Protein AF-A0A2T3LC45-F1 (afdb_monomer_lite)

Radius of gyration: 17.78 Å; chains: 1; bounding box: 38×43×51 Å

pLDDT: mean 77.45, std 18.98, range [33.56, 96.81]

Sequence (181 aa):
MEISRNQLKQTLDVLSQGYVCLDENLRQGVLVYIESQLIEQTVERDQYLSLECFHCDYPYARMGSATDIDFFNGQEMPKEDKPFIGDRFNTIDIRICSVVGTHLSKPVYRWKTIGRFQEHEILEAINALIVSLGSDEYFSYCASCHEVKPTGYLNNNACDCGSETMQDIAGFKDNNLSVAY

Organism: NCBI:txid81447

Structure (mmCIF, N/CA/C/O backbone):
data_AF-A0A2T3LC45-F1
#
_entry.id   AF-A0A2T3LC45-F1
#
loop_
_atom_site.group_PDB
_atom_site.id
_atom_site.type_symbol
_atom_site.label_atom_id
_atom_site.label_alt_id
_atom_site.label_comp_id
_atom_site.label_asym_id
_atom_site.label_entity_id
_atom_site.label_seq_id
_atom_site.pdbx_PDB_ins_code
_atom_site.Cartn_x
_atom_site.Cartn_y
_atom_site.Cartn_z
_atom_site.occupancy
_atom_site.B_iso_or_equiv
_atom_site.auth_seq_id
_atom_site.auth_comp_id
_atom_site.auth_asym_id
_atom_site.auth_atom_id
_atom_site.pdbx_PDB_model_num
ATOM 1 N N . MET A 1 1 ? 6.063 3.643 15.900 1.00 59.06 1 MET A N 1
ATOM 2 C CA . MET A 1 1 ? 7.052 4.061 14.883 1.00 59.06 1 MET A CA 1
ATOM 3 C C . MET A 1 1 ? 6.537 5.353 14.282 1.00 59.06 1 MET A C 1
ATOM 5 O O . MET A 1 1 ? 5.359 5.391 13.963 1.00 59.06 1 MET A O 1
ATOM 9 N N . GLU A 1 2 ? 7.346 6.407 14.214 1.00 80.12 2 GLU A N 1
ATOM 10 C CA . GLU A 1 2 ? 6.898 7.700 13.680 1.00 80.12 2 GLU A CA 1
ATOM 11 C C . GLU A 1 2 ? 7.074 7.703 12.156 1.00 80.12 2 GLU A C 1
ATOM 13 O O . GLU A 1 2 ? 8.183 7.494 11.662 1.00 80.12 2 GLU A O 1
ATOM 18 N N . ILE A 1 3 ? 5.977 7.866 11.413 1.00 89.44 3 ILE A N 1
ATOM 19 C CA . ILE A 1 3 ? 6.010 7.938 9.950 1.00 89.44 3 ILE A CA 1
ATOM 20 C C . ILE A 1 3 ? 6.348 9.370 9.557 1.00 89.44 3 ILE A C 1
ATOM 22 O O . ILE A 1 3 ? 5.665 10.305 9.967 1.00 89.44 3 ILE A O 1
ATOM 26 N N . SER A 1 4 ? 7.374 9.548 8.729 1.00 91.62 4 SER A N 1
ATOM 27 C CA . SER A 1 4 ? 7.735 10.875 8.231 1.00 91.62 4 SER A CA 1
ATOM 28 C C . SER A 1 4 ? 6.827 11.344 7.088 1.00 91.62 4 SER A C 1
ATOM 30 O O . SER A 1 4 ? 6.353 10.554 6.268 1.00 91.62 4 SER A O 1
ATOM 32 N N . ARG A 1 5 ? 6.692 12.667 6.949 1.00 92.06 5 ARG A N 1
ATOM 33 C CA . ARG A 1 5 ? 5.948 13.312 5.853 1.00 92.06 5 ARG A CA 1
ATOM 34 C C . ARG A 1 5 ? 6.409 12.856 4.462 1.00 92.06 5 ARG A C 1
ATOM 36 O O . ARG A 1 5 ? 5.589 12.687 3.564 1.00 92.06 5 ARG A O 1
ATOM 43 N N . ASN A 1 6 ? 7.714 12.636 4.283 1.00 90.69 6 ASN A N 1
ATOM 44 C CA . ASN A 1 6 ? 8.278 12.170 3.013 1.00 90.69 6 ASN A CA 1
ATOM 45 C C . ASN A 1 6 ? 7.846 10.732 2.698 1.00 90.69 6 ASN A C 1
ATOM 47 O O . ASN A 1 6 ? 7.454 10.457 1.568 1.00 90.69 6 ASN A O 1
ATOM 51 N N . GLN A 1 7 ? 7.843 9.845 3.700 1.00 91.88 7 GLN A N 1
ATOM 52 C CA . GLN A 1 7 ? 7.355 8.472 3.535 1.00 91.88 7 GLN A CA 1
ATOM 53 C C . GLN A 1 7 ? 5.866 8.443 3.186 1.00 91.88 7 GLN A C 1
ATOM 55 O O . GLN A 1 7 ? 5.466 7.672 2.316 1.00 91.88 7 GLN A O 1
ATOM 60 N N . LEU A 1 8 ? 5.048 9.302 3.806 1.00 93.81 8 LEU A N 1
ATOM 61 C CA . LEU A 1 8 ? 3.630 9.428 3.451 1.00 93.81 8 LEU A CA 1
ATOM 62 C C . LEU A 1 8 ? 3.430 9.931 2.022 1.00 93.81 8 LEU A C 1
ATOM 64 O O . LEU A 1 8 ? 2.575 9.404 1.316 1.00 93.81 8 LEU A O 1
ATOM 68 N N . LYS A 1 9 ? 4.220 10.915 1.581 1.00 92.56 9 LYS A N 1
ATOM 69 C CA . LYS A 1 9 ? 4.135 11.433 0.210 1.00 92.56 9 LYS A CA 1
ATOM 70 C C . LYS A 1 9 ? 4.470 10.351 -0.820 1.00 92.56 9 LYS A C 1
ATOM 72 O O . LYS A 1 9 ? 3.692 10.122 -1.735 1.00 92.56 9 LYS A O 1
ATOM 77 N N . GLN A 1 10 ? 5.566 9.627 -0.619 1.00 92.31 10 GLN A N 1
ATOM 78 C CA . GLN A 1 10 ? 5.942 8.519 -1.498 1.00 92.31 10 GLN A CA 1
ATOM 79 C C . GLN A 1 10 ? 4.919 7.376 -1.454 1.00 92.31 10 GLN A C 1
ATOM 81 O O . GLN A 1 10 ? 4.584 6.805 -2.486 1.00 92.31 10 GLN A O 1
ATOM 86 N N . THR A 1 11 ? 4.357 7.085 -0.278 1.00 94.62 11 THR A N 1
ATOM 87 C CA . THR A 1 11 ? 3.259 6.116 -0.135 1.00 94.62 11 THR A CA 1
ATOM 88 C C . THR A 1 11 ? 2.034 6.531 -0.948 1.00 94.62 11 THR A C 1
ATOM 90 O O . THR A 1 11 ? 1.460 5.700 -1.648 1.00 94.62 11 THR A O 1
ATOM 93 N N . LEU A 1 12 ? 1.651 7.810 -0.897 1.00 93.81 12 LEU A N 1
ATOM 94 C CA . LEU A 1 12 ? 0.557 8.361 -1.696 1.00 93.81 12 LEU A CA 1
ATOM 95 C C . LEU A 1 12 ? 0.828 8.205 -3.199 1.00 93.81 12 LEU A C 1
ATOM 97 O O . LEU A 1 12 ? -0.066 7.771 -3.926 1.00 93.81 12 LEU A O 1
ATOM 101 N N . ASP A 1 13 ? 2.050 8.491 -3.651 1.00 91.38 13 ASP A N 1
ATOM 102 C CA . ASP A 1 13 ? 2.437 8.332 -5.057 1.00 91.38 13 ASP A CA 1
ATOM 103 C C . ASP A 1 13 ? 2.322 6.864 -5.507 1.00 91.38 13 ASP A C 1
ATOM 105 O O . ASP A 1 13 ? 1.771 6.585 -6.573 1.00 91.38 13 ASP A O 1
ATOM 109 N N . VAL A 1 14 ? 2.787 5.917 -4.683 1.00 92.50 14 VAL A N 1
ATOM 110 C CA . VAL A 1 14 ? 2.710 4.468 -4.956 1.00 92.50 14 VAL A CA 1
ATOM 111 C C . VAL A 1 14 ? 1.262 3.971 -5.006 1.00 92.50 14 VAL A C 1
ATOM 113 O O . VAL A 1 14 ? 0.906 3.199 -5.899 1.00 92.50 14 VAL A O 1
ATOM 116 N N . LEU A 1 15 ? 0.421 4.413 -4.068 1.00 93.19 15 LEU A N 1
ATOM 117 C CA . LEU A 1 15 ? -0.998 4.047 -4.015 1.00 93.19 15 LEU A CA 1
ATOM 118 C C . LEU A 1 15 ? -1.775 4.604 -5.209 1.00 93.19 15 LEU A C 1
ATOM 120 O O . LEU A 1 15 ? -2.562 3.889 -5.824 1.00 93.19 15 LEU A O 1
ATOM 124 N N . SER A 1 16 ? -1.517 5.858 -5.576 1.00 90.25 16 SER A N 1
ATOM 125 C CA . SER A 1 16 ? -2.199 6.524 -6.694 1.00 90.25 16 SER A CA 1
ATOM 126 C C . SER A 1 16 ? -1.870 5.888 -8.048 1.00 90.25 16 SER A C 1
ATOM 128 O O . SER A 1 16 ? -2.664 5.978 -8.979 1.00 90.25 16 SER A O 1
ATOM 130 N N . GLN A 1 17 ? -0.725 5.208 -8.152 1.00 87.75 17 GLN A N 1
ATOM 131 C CA . GLN A 1 17 ? -0.307 4.468 -9.348 1.00 87.75 17 GLN A CA 1
ATOM 132 C C . GLN A 1 17 ? -0.866 3.036 -9.413 1.00 87.75 17 GLN A C 1
ATOM 134 O O . GLN A 1 17 ? -0.603 2.322 -10.377 1.00 87.75 17 GLN A O 1
ATOM 139 N N . GLY A 1 18 ? -1.635 2.598 -8.409 1.00 87.19 18 GLY A N 1
ATOM 140 C CA . GLY A 1 18 ? -2.323 1.306 -8.439 1.00 87.19 18 GLY A CA 1
ATOM 141 C C . GLY A 1 18 ? -1.404 0.094 -8.270 1.00 87.19 18 GLY A C 1
ATOM 142 O O . GLY A 1 18 ? -1.729 -0.994 -8.733 1.00 87.19 18 GLY A O 1
ATOM 143 N N . TYR A 1 19 ? -0.251 0.229 -7.608 1.00 90.12 19 TYR A N 1
ATOM 144 C CA . TYR A 1 19 ? 0.647 -0.915 -7.370 1.00 90.12 19 TYR A CA 1
ATOM 145 C C . TYR A 1 19 ? 0.251 -1.791 -6.179 1.00 90.12 19 TYR A C 1
ATOM 147 O O . TYR A 1 19 ? 0.907 -2.804 -5.913 1.00 90.12 19 TYR A O 1
ATOM 155 N N . VAL A 1 20 ? -0.778 -1.410 -5.430 1.00 93.94 20 VAL A N 1
ATOM 156 C CA . VAL A 1 20 ? -1.133 -2.042 -4.161 1.00 93.94 20 VAL A CA 1
ATOM 157 C C . VAL A 1 20 ? -2.439 -2.809 -4.313 1.00 93.94 20 VAL A C 1
ATOM 159 O O . VAL A 1 20 ? -3.418 -2.291 -4.835 1.00 93.94 20 VAL A O 1
ATOM 162 N N . CYS A 1 21 ? -2.458 -4.050 -3.834 1.00 95.06 21 CYS A N 1
ATOM 163 C CA . CYS A 1 21 ? -3.673 -4.847 -3.729 1.00 95.06 21 CYS A CA 1
ATOM 164 C C . CYS A 1 21 ? -3.851 -5.299 -2.283 1.00 95.06 21 CYS A C 1
ATOM 166 O O . CYS A 1 21 ? -3.034 -6.062 -1.761 1.00 95.06 21 CYS A O 1
ATOM 168 N N . LEU A 1 22 ? -4.899 -4.811 -1.627 1.00 94.62 22 LEU A N 1
ATOM 169 C CA . LEU A 1 22 ? -5.260 -5.265 -0.287 1.00 94.62 22 LEU A CA 1
ATOM 170 C C . LEU A 1 22 ? -6.465 -6.197 -0.361 1.00 94.62 22 LEU A C 1
ATOM 172 O O . LEU A 1 22 ? -7.320 -6.070 -1.246 1.00 94.62 22 LEU A O 1
ATOM 176 N N . ASP A 1 23 ? -6.540 -7.109 0.596 1.00 91.12 23 ASP A N 1
ATOM 177 C CA . ASP A 1 23 ? -7.731 -7.919 0.808 1.00 91.12 23 ASP A CA 1
ATOM 178 C C . ASP A 1 23 ? -8.945 -7.046 1.181 1.00 91.12 23 ASP A C 1
ATOM 180 O O . ASP A 1 23 ? -8.785 -5.986 1.797 1.00 91.12 23 ASP A O 1
ATOM 184 N N . GLU A 1 24 ? -10.153 -7.465 0.791 1.00 85.94 24 GLU A N 1
ATOM 185 C CA . GLU A 1 24 ? -11.383 -6.657 0.940 1.00 85.94 24 GLU A CA 1
ATOM 186 C C . GLU A 1 24 ? -11.608 -6.220 2.391 1.00 85.94 24 GLU A C 1
ATOM 188 O O . GLU A 1 24 ? -11.919 -5.059 2.663 1.00 85.94 24 GLU A O 1
ATOM 193 N N . ASN A 1 25 ? -11.330 -7.131 3.323 1.00 84.00 25 ASN A N 1
ATOM 194 C CA . ASN A 1 25 ? -11.463 -6.927 4.761 1.00 84.00 25 ASN A CA 1
ATOM 195 C C . ASN A 1 25 ? -10.548 -5.834 5.324 1.00 84.00 25 ASN A C 1
ATOM 197 O O . ASN A 1 25 ? -10.774 -5.363 6.433 1.00 84.00 25 ASN A O 1
ATOM 201 N N . LEU A 1 26 ? -9.512 -5.427 4.586 1.00 91.00 26 LEU A N 1
ATOM 202 C CA . LEU A 1 26 ? -8.519 -4.452 5.031 1.00 91.00 26 LEU A CA 1
ATOM 203 C C . LEU A 1 26 ? -8.680 -3.085 4.360 1.00 91.00 26 LEU A C 1
ATOM 205 O O . LEU A 1 26 ? 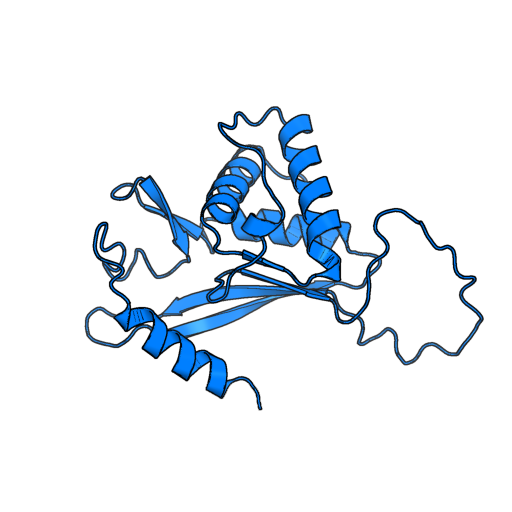-8.351 -2.068 4.972 1.00 91.00 26 LEU A O 1
ATOM 209 N N . ARG A 1 27 ? -9.174 -3.034 3.115 1.00 92.19 27 ARG A N 1
ATOM 210 C CA . ARG A 1 27 ? -9.118 -1.826 2.266 1.00 92.19 27 ARG A CA 1
ATOM 211 C C . ARG A 1 27 ? -9.687 -0.583 2.933 1.00 92.19 27 ARG A C 1
ATOM 213 O O . ARG A 1 27 ? -9.034 0.456 2.930 1.00 92.19 27 ARG A O 1
ATOM 220 N N . GLN A 1 28 ? -10.884 -0.681 3.507 1.00 91.31 28 GLN A N 1
ATOM 221 C CA . GLN A 1 28 ? -11.561 0.482 4.078 1.00 91.31 28 GLN A CA 1
ATOM 222 C C . GLN A 1 28 ? -10.841 1.013 5.322 1.00 91.31 28 GLN A C 1
ATOM 224 O O . GLN A 1 28 ? -10.618 2.218 5.428 1.00 91.31 28 GLN A O 1
ATOM 229 N N . GLY A 1 29 ? -10.445 0.128 6.241 1.00 91.88 29 GLY A N 1
ATOM 230 C CA . GLY A 1 29 ? -9.725 0.520 7.453 1.00 91.88 29 GLY A CA 1
ATOM 231 C C . GLY A 1 29 ? -8.350 1.112 7.148 1.00 91.88 29 GLY A C 1
ATOM 232 O O . GLY A 1 29 ? -7.994 2.167 7.674 1.00 91.88 29 GLY A O 1
ATOM 233 N N . VAL A 1 30 ? -7.610 0.487 6.227 1.00 94.50 30 VAL A N 1
ATOM 234 C CA . VAL A 1 30 ? -6.293 0.964 5.777 1.00 94.50 30 VAL A CA 1
ATOM 235 C C . VAL A 1 30 ? -6.410 2.321 5.077 1.00 94.50 30 VAL A C 1
ATOM 237 O O . VAL A 1 30 ? -5.632 3.225 5.383 1.00 94.50 30 VAL A O 1
ATOM 240 N N . LEU A 1 31 ? -7.400 2.497 4.193 1.00 95.12 31 LEU A N 1
ATOM 241 C CA . LEU A 1 31 ? -7.680 3.777 3.535 1.00 95.12 31 LEU A CA 1
ATOM 242 C C . LEU A 1 31 ? -7.912 4.882 4.570 1.00 95.12 31 LEU A C 1
ATOM 244 O O . LEU A 1 31 ? -7.237 5.908 4.519 1.00 95.12 31 LEU A O 1
ATOM 248 N N . VAL A 1 32 ? -8.827 4.666 5.523 1.00 94.12 32 VAL A N 1
ATOM 249 C CA . VAL A 1 32 ? -9.153 5.658 6.561 1.00 94.12 32 VAL A CA 1
ATOM 250 C C . VAL A 1 32 ? -7.923 6.005 7.401 1.00 94.12 32 VAL A C 1
ATOM 252 O O . VAL A 1 32 ? -7.695 7.182 7.691 1.00 94.12 32 VAL A O 1
ATOM 255 N N . TYR A 1 33 ? -7.107 5.013 7.767 1.00 94.44 33 TYR A N 1
ATOM 256 C CA . TYR A 1 33 ? -5.884 5.247 8.535 1.00 94.44 33 TYR A CA 1
ATOM 257 C C . TYR A 1 33 ? -4.871 6.109 7.768 1.00 94.44 33 TYR A C 1
ATOM 259 O O . TYR A 1 33 ? -4.400 7.119 8.294 1.00 94.44 33 TYR A O 1
ATOM 267 N N . ILE A 1 34 ? -4.560 5.750 6.517 1.00 94.81 34 ILE A N 1
ATOM 268 C CA . ILE A 1 34 ? -3.592 6.487 5.686 1.00 94.81 34 ILE A CA 1
ATOM 269 C C . ILE A 1 34 ? -4.092 7.910 5.415 1.00 94.81 34 ILE A C 1
ATOM 271 O O . ILE A 1 34 ? -3.339 8.869 5.571 1.00 94.81 34 ILE A O 1
ATOM 275 N N . GLU A 1 35 ? -5.371 8.066 5.075 1.00 93.94 35 GLU A N 1
ATOM 276 C CA . GLU A 1 35 ? -6.015 9.370 4.894 1.00 93.94 35 GLU A CA 1
ATOM 277 C C . GLU A 1 35 ? -5.910 10.255 6.143 1.00 93.94 35 GLU A C 1
ATOM 279 O O . GLU A 1 35 ? -5.564 11.435 6.043 1.00 93.94 35 GLU A O 1
ATOM 284 N N . SER A 1 36 ? -6.131 9.679 7.328 1.00 92.50 36 SER A N 1
ATOM 285 C CA . SER A 1 36 ? -5.992 10.396 8.600 1.00 92.50 36 SER A CA 1
ATOM 286 C C . SER A 1 36 ? -4.554 10.871 8.823 1.00 92.50 36 SER A C 1
ATOM 288 O O . SER A 1 36 ? -4.347 12.029 9.184 1.00 92.50 36 SER A O 1
ATOM 290 N N . GLN A 1 37 ? -3.559 10.024 8.535 1.00 93.75 37 GLN A N 1
ATOM 291 C CA . GLN A 1 37 ? -2.138 10.382 8.636 1.00 93.75 37 GLN A CA 1
ATOM 292 C C . GLN A 1 37 ? -1.742 11.500 7.654 1.00 93.75 37 GLN A C 1
ATOM 294 O O . GLN A 1 37 ? -1.002 12.417 8.019 1.00 93.75 37 GLN A O 1
ATOM 299 N N . LEU A 1 38 ? -2.261 11.474 6.421 1.00 92.94 38 LEU A N 1
ATOM 300 C CA . LEU A 1 38 ? -2.016 12.526 5.423 1.00 92.94 38 LEU A CA 1
ATOM 301 C C . LEU A 1 38 ? -2.560 13.889 5.880 1.00 92.94 38 LEU A C 1
ATOM 303 O O . LEU A 1 38 ? -1.894 14.911 5.686 1.00 92.94 38 LEU A O 1
ATOM 307 N N . ILE A 1 39 ? -3.746 13.904 6.498 1.00 92.06 39 ILE A N 1
ATOM 308 C CA . ILE A 1 39 ? -4.362 15.117 7.057 1.00 92.06 39 ILE A CA 1
ATOM 309 C C . ILE A 1 39 ? -3.556 15.622 8.255 1.00 92.06 39 ILE A C 1
ATOM 311 O O . ILE A 1 39 ? -3.191 16.797 8.288 1.00 92.06 39 ILE A O 1
ATOM 315 N N . GLU A 1 40 ? -3.250 14.740 9.208 1.00 92.81 40 GLU A N 1
ATOM 316 C CA . GLU A 1 40 ? -2.518 15.073 10.435 1.00 92.81 40 GLU A CA 1
ATOM 317 C C . GLU A 1 40 ? -1.160 15.724 10.128 1.00 92.81 40 GLU A C 1
ATOM 319 O O . GLU A 1 40 ? -0.796 16.731 10.735 1.00 92.81 40 GLU A O 1
ATOM 324 N N . GLN A 1 41 ? -0.445 15.219 9.118 1.00 92.06 41 GLN A N 1
ATOM 325 C CA . GLN A 1 41 ? 0.869 15.736 8.723 1.00 92.06 41 GLN A CA 1
ATOM 326 C C . GLN A 1 41 ? 0.826 16.833 7.646 1.00 92.06 41 GLN A C 1
ATOM 328 O O . GLN A 1 41 ? 1.875 17.255 7.148 1.00 92.06 41 GLN A O 1
ATOM 333 N N . THR A 1 42 ? -0.367 17.314 7.276 1.00 91.19 42 THR A N 1
ATOM 334 C CA . THR A 1 42 ? -0.559 18.374 6.266 1.00 91.19 42 THR A CA 1
ATOM 335 C C . THR A 1 42 ? 0.185 18.066 4.953 1.00 91.19 42 THR A C 1
ATOM 337 O O . THR A 1 42 ? 0.952 18.878 4.418 1.00 91.19 42 THR A O 1
ATOM 340 N N . VAL A 1 43 ? 0.038 16.842 4.444 1.00 88.88 43 VAL A N 1
ATOM 341 C CA . VAL A 1 43 ? 0.596 16.451 3.140 1.00 88.88 43 VAL A CA 1
ATOM 342 C C . VAL A 1 43 ? -0.284 17.042 2.036 1.00 88.88 43 VAL A C 1
ATOM 344 O O . VAL A 1 43 ? -1.478 16.763 1.970 1.00 88.88 43 VAL A O 1
ATOM 347 N N . GLU A 1 44 ? 0.305 17.885 1.186 1.00 84.62 44 GLU A N 1
ATOM 348 C CA . GLU A 1 44 ? -0.383 18.462 0.025 1.00 84.62 44 GLU A CA 1
ATOM 349 C C . GLU A 1 44 ? -0.652 17.385 -1.025 1.00 84.62 44 GLU A C 1
ATOM 351 O O . GLU A 1 44 ? 0.194 16.520 -1.263 1.00 84.62 44 GLU A O 1
ATOM 356 N N . ARG A 1 45 ? -1.836 17.440 -1.638 1.00 79.31 45 ARG A N 1
ATOM 357 C CA . ARG A 1 45 ? -2.315 16.406 -2.552 1.00 79.31 45 ARG A CA 1
ATOM 358 C C . ARG A 1 45 ? -3.358 16.946 -3.514 1.00 79.31 45 ARG A C 1
ATOM 360 O O . ARG A 1 45 ? -4.268 17.665 -3.106 1.00 79.31 45 ARG A O 1
ATOM 367 N N . ASP A 1 46 ? -3.223 16.545 -4.771 1.00 79.25 46 ASP A N 1
ATOM 368 C CA . ASP A 1 46 ? -4.136 16.933 -5.847 1.00 79.25 46 ASP A CA 1
ATOM 369 C C . ASP A 1 46 ? -5.412 16.079 -5.853 1.00 79.25 46 ASP A C 1
ATOM 371 O O . ASP A 1 46 ? -6.446 16.501 -6.371 1.00 79.25 46 ASP A O 1
ATOM 375 N N . GLN A 1 47 ? -5.348 14.870 -5.280 1.00 80.38 47 GLN A N 1
ATOM 376 C CA . GLN A 1 47 ? -6.444 13.902 -5.240 1.00 80.38 47 GLN A CA 1
ATOM 377 C C . GLN A 1 47 ? -6.470 13.142 -3.906 1.00 80.38 47 GLN A C 1
ATOM 379 O O . GLN A 1 47 ? -5.439 12.944 -3.259 1.00 80.38 47 GLN A O 1
ATOM 384 N N . TYR A 1 48 ? -7.670 12.725 -3.496 1.00 86.94 48 TYR A N 1
ATOM 385 C CA . TYR A 1 48 ? -7.877 11.836 -2.351 1.00 86.94 48 TYR A CA 1
ATOM 386 C C . TYR A 1 48 ? -7.720 10.378 -2.774 1.00 86.94 48 TYR A C 1
ATOM 388 O O . TYR A 1 48 ? -8.059 10.022 -3.906 1.00 86.94 48 TYR A O 1
ATOM 396 N N . LEU A 1 49 ? -7.263 9.531 -1.852 1.00 90.44 49 LEU A N 1
ATOM 397 C CA . LEU A 1 49 ? -7.259 8.094 -2.084 1.00 90.44 49 LEU A CA 1
ATOM 398 C C . LEU A 1 49 ? -8.697 7.573 -2.133 1.00 90.44 49 LEU A C 1
ATOM 400 O O . LEU A 1 49 ? -9.583 8.020 -1.402 1.00 90.44 49 LEU A O 1
ATOM 404 N N . SER A 1 50 ? -8.915 6.588 -2.994 1.00 91.81 50 SER A N 1
ATOM 405 C CA . SER A 1 50 ? -10.171 5.849 -3.088 1.00 91.81 50 SER A CA 1
ATOM 406 C C . SER A 1 50 ? -9.908 4.359 -2.892 1.00 91.81 50 SER A C 1
ATOM 408 O O . SER A 1 50 ? -8.759 3.917 -2.912 1.00 91.81 50 SER A O 1
ATOM 410 N N . LEU A 1 51 ? -10.965 3.565 -2.711 1.00 91.81 51 LEU A N 1
ATOM 411 C CA . LEU A 1 51 ? -10.831 2.111 -2.576 1.00 91.81 51 LEU A CA 1
ATOM 412 C C . LEU A 1 51 ? -10.187 1.461 -3.813 1.00 91.81 51 LEU A C 1
ATOM 414 O O . LEU A 1 51 ? -9.477 0.468 -3.668 1.00 91.81 51 LEU A O 1
ATOM 418 N N . GLU A 1 52 ? -10.361 2.056 -4.997 1.00 89.62 52 GLU A N 1
ATOM 419 C CA . GLU A 1 52 ? -9.759 1.580 -6.250 1.00 89.62 52 GLU A CA 1
ATOM 420 C C . GLU A 1 52 ? -8.225 1.643 -6.226 1.00 89.62 52 GLU A C 1
ATOM 422 O O . GLU A 1 52 ? -7.564 0.815 -6.843 1.00 89.62 52 GLU A O 1
ATOM 427 N N . CYS A 1 53 ? -7.629 2.550 -5.441 1.00 90.44 53 CYS A N 1
ATOM 428 C CA . CYS A 1 53 ? -6.171 2.632 -5.269 1.00 90.44 53 CYS A CA 1
ATOM 429 C C . CYS A 1 53 ? -5.571 1.392 -4.572 1.00 90.44 53 CYS A C 1
ATOM 431 O O . CYS A 1 53 ? -4.353 1.221 -4.548 1.00 90.44 53 CYS A O 1
ATOM 433 N N . PHE A 1 54 ? -6.418 0.542 -3.983 1.00 91.94 54 PHE A N 1
ATOM 434 C CA . PHE A 1 54 ? -6.039 -0.681 -3.275 1.00 91.94 54 PHE A CA 1
ATOM 435 C C . PHE A 1 54 ? -6.499 -1.951 -3.998 1.00 91.94 54 PHE A C 1
ATOM 437 O O . PHE A 1 54 ? -6.453 -3.041 -3.415 1.00 91.94 54 PHE A O 1
ATOM 444 N N . HIS A 1 55 ? -6.961 -1.817 -5.242 1.00 89.50 55 HIS A N 1
ATOM 445 C CA . HIS A 1 55 ? -7.334 -2.924 -6.104 1.00 89.50 55 HIS A CA 1
ATOM 446 C C . HIS A 1 55 ? -6.429 -2.942 -7.336 1.00 89.50 55 HIS A C 1
ATOM 448 O O . HIS A 1 55 ? -6.348 -1.976 -8.088 1.00 89.50 55 HIS A O 1
ATOM 454 N N . CYS A 1 56 ? -5.732 -4.056 -7.544 1.00 84.81 56 CYS A N 1
ATOM 455 C CA . CYS A 1 56 ? -4.872 -4.229 -8.704 1.00 84.81 56 CYS A CA 1
ATOM 456 C C . CYS A 1 56 ? -4.746 -5.709 -9.058 1.00 84.81 56 CYS A C 1
ATOM 458 O O . CYS A 1 56 ? -4.442 -6.539 -8.194 1.00 84.81 56 CYS A O 1
ATOM 460 N N . ASP A 1 57 ? -4.932 -6.019 -10.341 1.00 78.00 57 ASP A N 1
ATOM 461 C CA . ASP A 1 57 ? -4.748 -7.360 -10.902 1.00 78.00 57 ASP A CA 1
ATOM 462 C C . ASP A 1 57 ? -3.269 -7.794 -10.886 1.00 78.00 57 ASP A C 1
ATOM 464 O O . ASP A 1 57 ? -2.950 -8.976 -10.719 1.00 78.00 57 ASP A O 1
ATOM 468 N N . TYR A 1 58 ? -2.354 -6.827 -11.021 1.00 83.50 58 TYR A N 1
ATOM 469 C CA . TYR A 1 58 ? -0.906 -7.029 -11.161 1.00 83.50 58 TYR A CA 1
ATOM 470 C C . TYR A 1 58 ? -0.116 -6.235 -10.103 1.00 83.50 58 TYR A C 1
ATOM 472 O O . TYR A 1 58 ? 0.672 -5.354 -10.447 1.00 83.50 58 TYR A O 1
ATOM 480 N N . PRO A 1 59 ? -0.328 -6.498 -8.800 1.00 90.00 59 PRO A N 1
ATOM 481 C CA . PRO A 1 59 ? 0.222 -5.659 -7.744 1.00 90.00 59 PRO A CA 1
ATOM 482 C C . PRO A 1 59 ? 1.702 -5.939 -7.482 1.00 90.00 59 PRO A C 1
ATOM 484 O O . PRO A 1 59 ? 2.182 -7.063 -7.649 1.00 90.00 59 PRO A O 1
ATOM 487 N N . TYR A 1 60 ? 2.378 -4.934 -6.932 1.00 92.38 60 TYR A N 1
ATOM 488 C CA . TYR A 1 60 ? 3.733 -5.015 -6.381 1.00 92.38 60 TYR A CA 1
ATOM 489 C C . TYR A 1 60 ? 3.773 -4.950 -4.860 1.00 92.38 60 TYR A C 1
ATOM 491 O O . TYR A 1 60 ? 4.789 -5.288 -4.260 1.00 92.38 60 TYR A O 1
ATOM 499 N N . ALA A 1 61 ? 2.672 -4.573 -4.221 1.00 95.44 61 ALA A N 1
ATOM 500 C CA . ALA A 1 61 ? 2.497 -4.702 -2.786 1.00 95.44 61 ALA A CA 1
ATOM 501 C C . ALA A 1 61 ? 1.171 -5.394 -2.488 1.00 95.44 61 ALA A C 1
ATOM 503 O O . ALA A 1 61 ? 0.151 -5.108 -3.117 1.00 95.44 61 ALA A O 1
ATOM 504 N N . ARG A 1 62 ? 1.190 -6.307 -1.520 1.00 95.38 62 ARG A N 1
ATOM 505 C CA . ARG A 1 62 ? 0.002 -6.988 -1.018 1.00 95.38 62 ARG A CA 1
ATOM 506 C C . ARG A 1 62 ? -0.061 -6.921 0.492 1.00 95.38 62 ARG A C 1
ATOM 508 O O . ARG A 1 62 ? 0.955 -7.117 1.157 1.00 95.38 62 ARG A O 1
ATOM 515 N N . MET A 1 63 ? -1.267 -6.721 1.003 1.00 95.25 63 MET A N 1
ATOM 516 C CA . MET A 1 63 ? -1.605 -6.946 2.403 1.00 95.25 63 MET A CA 1
ATOM 517 C C . MET A 1 63 ? -2.844 -7.830 2.442 1.00 95.25 63 MET A C 1
ATOM 519 O O . MET A 1 63 ? -3.870 -7.476 1.860 1.00 95.25 63 MET A O 1
ATOM 523 N N . GLY A 1 64 ? -2.734 -8.991 3.072 1.00 92.19 64 GLY A N 1
ATOM 524 C CA . GLY A 1 64 ? -3.845 -9.928 3.212 1.00 92.19 64 GLY A CA 1
ATOM 525 C C . GLY A 1 64 ? -4.104 -10.240 4.671 1.00 92.19 64 GLY A C 1
ATOM 526 O O . GLY A 1 64 ? -3.158 -10.260 5.456 1.00 92.19 64 GLY A O 1
ATOM 527 N N . SER A 1 65 ? -5.362 -10.497 5.011 1.00 88.25 65 SER A N 1
ATOM 528 C CA . SER A 1 65 ? -5.752 -11.027 6.313 1.00 88.25 65 SER A CA 1
ATOM 529 C C . SER A 1 65 ? -6.398 -12.392 6.118 1.00 88.25 65 SER A C 1
ATOM 531 O O . SER A 1 65 ? -7.144 -12.599 5.166 1.00 88.25 65 SER A O 1
ATOM 533 N N . ALA A 1 66 ? -6.110 -13.339 7.007 1.00 80.81 66 ALA A N 1
ATOM 534 C CA . ALA A 1 66 ? -6.821 -14.618 7.027 1.00 80.81 66 ALA A CA 1
ATOM 535 C C . ALA A 1 66 ? -8.221 -14.511 7.668 1.00 80.81 66 ALA A C 1
ATOM 537 O O . ALA A 1 66 ? -9.016 -15.445 7.555 1.00 80.81 66 ALA A O 1
ATOM 538 N N . THR A 1 67 ? -8.510 -13.396 8.345 1.00 76.62 67 THR A N 1
ATOM 539 C CA . THR A 1 67 ? -9.754 -13.137 9.079 1.00 76.62 67 THR A CA 1
ATOM 540 C C . THR A 1 67 ? -10.316 -11.751 8.777 1.00 76.62 67 THR A C 1
ATOM 542 O O . THR A 1 67 ? -9.593 -10.843 8.360 1.00 76.62 67 THR A O 1
ATOM 545 N N . ASP A 1 68 ? -11.617 -11.583 9.004 1.00 80.06 68 ASP A N 1
ATOM 546 C CA . ASP A 1 68 ? -12.262 -10.272 8.976 1.00 80.06 68 ASP A CA 1
ATOM 547 C C . ASP A 1 68 ? -11.704 -9.409 10.118 1.00 80.06 68 ASP A C 1
ATOM 549 O O . ASP A 1 68 ? -11.520 -9.900 11.231 1.00 80.06 68 ASP A O 1
ATOM 553 N N . ILE A 1 69 ? -11.422 -8.133 9.844 1.00 80.31 69 ILE A N 1
ATOM 554 C CA . ILE A 1 69 ? -10.834 -7.206 10.817 1.00 80.31 69 ILE A CA 1
ATOM 555 C C . ILE A 1 69 ? -11.872 -6.156 11.205 1.00 80.31 69 ILE A C 1
ATOM 557 O O . ILE A 1 69 ? -12.370 -5.417 10.352 1.00 80.31 69 ILE A O 1
ATOM 561 N N . ASP A 1 70 ? -12.170 -6.050 12.499 1.00 76.94 70 ASP A N 1
ATOM 562 C CA . ASP A 1 70 ? -13.022 -4.982 13.023 1.00 76.94 70 ASP A CA 1
ATOM 563 C C . ASP A 1 70 ? -12.186 -3.736 13.354 1.00 76.94 70 ASP A C 1
ATOM 565 O O . ASP A 1 70 ? -11.546 -3.637 14.398 1.00 76.94 70 ASP A O 1
ATOM 569 N N . PHE A 1 71 ? -12.199 -2.758 12.449 1.00 77.06 71 PHE A N 1
ATOM 570 C CA . PHE A 1 71 ? -11.503 -1.479 12.632 1.00 77.06 71 PHE A CA 1
ATOM 571 C C . PHE A 1 71 ? -12.238 -0.493 13.548 1.00 77.06 71 PHE A C 1
ATOM 573 O O . PHE A 1 71 ? -11.641 0.495 13.980 1.00 77.06 71 PHE A O 1
ATOM 580 N N . PHE A 1 72 ? -13.532 -0.705 13.801 1.00 71.69 72 PHE A N 1
ATOM 581 C CA . PHE A 1 72 ? -14.413 0.297 14.410 1.00 71.69 72 PHE A CA 1
ATOM 582 C C . PHE A 1 72 ? -15.048 -0.178 15.723 1.00 71.69 72 PHE A C 1
ATOM 584 O O . PHE A 1 72 ? -15.921 0.512 16.252 1.00 71.69 72 PHE A O 1
ATOM 591 N N . ASN A 1 73 ? -14.605 -1.325 16.253 1.00 64.56 73 ASN A N 1
ATOM 592 C CA . ASN A 1 73 ? -15.185 -1.997 17.421 1.00 64.56 73 ASN A CA 1
ATOM 593 C C . ASN A 1 73 ? -16.711 -2.182 17.286 1.00 64.56 73 ASN A C 1
ATOM 595 O O . ASN A 1 73 ? -17.458 -2.049 18.258 1.00 64.56 73 ASN A O 1
ATOM 599 N N . GLY A 1 74 ? -17.187 -2.430 16.063 1.00 52.62 74 GLY A N 1
ATOM 600 C CA . GLY A 1 74 ? -18.606 -2.569 15.744 1.00 52.62 74 GLY A CA 1
ATOM 601 C C . GLY A 1 74 ? -19.235 -3.848 16.298 1.00 52.62 74 GLY A C 1
ATOM 602 O O . GLY A 1 74 ? -20.461 -3.910 16.426 1.00 52.62 74 GLY A O 1
ATOM 603 N N . GLN A 1 75 ? -18.426 -4.852 16.652 1.00 48.22 75 GLN A N 1
ATOM 604 C CA . GLN A 1 75 ? -18.889 -6.079 17.292 1.00 48.22 75 GLN A CA 1
ATOM 605 C C . GLN A 1 75 ? -17.947 -6.518 18.420 1.00 48.22 75 GLN A C 1
ATOM 607 O O . GLN A 1 75 ? -17.082 -7.370 18.236 1.00 48.22 75 GLN A O 1
ATOM 612 N N . GLU A 1 76 ? -18.192 -6.038 19.644 1.00 44.53 76 GLU A N 1
ATOM 613 C CA . GLU A 1 76 ? -17.809 -6.796 20.843 1.00 44.53 76 GLU A CA 1
ATOM 614 C C . GLU A 1 76 ? -18.654 -8.082 20.900 1.00 44.53 76 GLU A C 1
ATOM 616 O O . GLU A 1 76 ? -19.628 -8.199 21.643 1.00 44.53 76 GLU A O 1
ATOM 621 N N . MET A 1 77 ? -18.318 -9.068 20.070 1.00 48.72 77 MET A N 1
ATOM 622 C CA . MET A 1 77 ? -18.771 -10.433 20.296 1.00 48.72 77 MET A CA 1
ATOM 623 C C . MET A 1 77 ? -18.041 -10.928 21.549 1.00 48.72 77 MET A C 1
ATOM 625 O O . MET A 1 77 ? -16.806 -10.896 21.577 1.00 48.72 77 MET A O 1
ATOM 629 N N . PRO A 1 78 ? -18.757 -11.357 22.605 1.00 45.97 78 PRO A N 1
ATOM 630 C CA . PRO A 1 78 ? -18.110 -11.882 23.793 1.00 45.97 78 PRO A CA 1
ATOM 631 C C . PRO A 1 78 ? -17.278 -13.087 23.360 1.00 45.97 78 PRO A C 1
ATOM 633 O O . PRO A 1 78 ? -17.816 -14.079 22.867 1.00 45.97 78 PRO A O 1
ATOM 636 N N . LYS A 1 79 ? -15.951 -12.970 23.485 1.00 51.22 79 LYS A N 1
ATOM 637 C CA . LYS A 1 79 ? -15.013 -14.064 23.228 1.00 51.22 79 LYS A CA 1
ATOM 638 C C . LYS A 1 79 ? -15.296 -15.154 24.261 1.00 51.22 79 LYS A C 1
ATOM 640 O O . LYS A 1 79 ? -14.751 -15.126 25.357 1.00 51.22 79 LYS A O 1
ATOM 645 N N . GLU A 1 80 ? -16.211 -16.067 23.946 1.00 48.75 80 GLU A N 1
ATOM 646 C CA . GLU A 1 80 ? -16.446 -17.252 24.764 1.00 48.75 80 GLU A CA 1
ATOM 647 C C . GLU A 1 80 ? -15.154 -18.074 24.825 1.00 48.75 80 GLU A C 1
ATOM 649 O O . GLU A 1 80 ? -14.564 -18.403 23.792 1.00 48.75 80 GLU A O 1
ATOM 654 N N . ASP A 1 81 ? -14.742 -18.392 26.055 1.00 47.16 81 ASP A N 1
ATOM 655 C CA . ASP A 1 81 ? -13.598 -19.218 26.441 1.00 47.16 81 ASP A CA 1
ATOM 656 C C . ASP A 1 81 ? -13.578 -20.573 25.707 1.00 47.16 81 ASP A C 1
ATOM 658 O O . ASP A 1 81 ? -13.995 -21.611 26.230 1.00 47.16 81 ASP A O 1
ATOM 662 N N . LYS A 1 82 ? -13.051 -20.598 24.482 1.00 45.72 82 LYS A N 1
ATOM 663 C CA . LYS A 1 82 ? -12.603 -21.828 23.825 1.00 45.72 82 LYS A CA 1
ATOM 664 C C . LYS A 1 82 ? -11.080 -21.889 23.860 1.00 45.72 82 LYS A C 1
ATOM 666 O O . LYS A 1 82 ? -10.425 -20.876 23.618 1.00 45.72 82 LYS A O 1
ATOM 671 N N . PRO A 1 83 ? -10.489 -23.067 24.135 1.00 43.56 83 PRO A N 1
ATOM 672 C CA . PRO A 1 83 ? -9.043 -23.219 24.185 1.00 43.56 83 PRO A CA 1
ATOM 673 C C . PRO A 1 83 ? -8.464 -22.909 22.798 1.00 43.56 83 PRO A C 1
ATOM 675 O O . PRO A 1 83 ? -8.629 -23.667 21.840 1.00 43.56 83 PRO A O 1
ATOM 678 N N . PHE A 1 84 ? -7.836 -21.741 22.697 1.00 52.75 84 PHE A N 1
ATOM 679 C CA . PHE A 1 84 ? -7.513 -21.074 21.444 1.00 52.75 84 PHE A CA 1
ATOM 680 C C . PHE A 1 84 ? -6.209 -21.629 20.847 1.00 52.75 84 PHE A C 1
ATOM 682 O O . PHE A 1 84 ? -5.120 -21.087 21.015 1.00 52.75 84 PHE A O 1
ATOM 689 N N . ILE A 1 85 ? -6.305 -22.768 20.157 1.00 47.88 85 ILE A N 1
ATOM 690 C CA . ILE A 1 85 ? -5.193 -23.331 19.365 1.00 47.88 85 ILE A CA 1
ATOM 691 C C . ILE A 1 85 ? -5.179 -22.734 17.937 1.00 47.88 85 ILE A C 1
ATOM 693 O O . ILE A 1 85 ? -4.152 -22.778 17.265 1.00 47.88 85 ILE A O 1
ATOM 697 N N . GLY A 1 86 ? -6.282 -22.104 17.504 1.00 46.69 86 GLY A N 1
ATOM 698 C CA . GLY A 1 86 ? -6.463 -21.541 16.158 1.00 46.69 86 GLY A CA 1
ATOM 699 C C . GLY A 1 86 ? -5.896 -20.135 15.902 1.00 46.69 86 GLY A C 1
ATOM 700 O O . GLY A 1 86 ? -5.731 -19.780 14.745 1.00 46.69 86 GLY A O 1
ATOM 701 N N . ASP A 1 87 ? -5.540 -19.354 16.932 1.00 50.22 87 ASP A N 1
ATOM 702 C CA . ASP A 1 87 ? -5.164 -17.921 16.784 1.00 50.22 87 ASP A CA 1
ATOM 703 C C . ASP A 1 87 ? -3.775 -17.779 16.184 1.00 50.22 87 ASP A C 1
ATOM 705 O O . ASP A 1 87 ? -3.420 -16.758 15.616 1.00 50.22 87 ASP A O 1
ATOM 709 N N . ARG A 1 88 ? -2.969 -18.840 16.264 1.00 49.47 88 ARG A N 1
ATOM 710 C CA . ARG A 1 88 ? -1.588 -18.829 15.778 1.00 49.47 88 ARG A CA 1
ATOM 711 C C . ARG A 1 88 ? -1.484 -18.755 14.251 1.00 49.47 88 ARG A C 1
ATOM 713 O O . ARG A 1 88 ? -0.368 -18.674 13.745 1.00 49.47 88 ARG A O 1
ATOM 720 N N . PHE A 1 89 ? -2.610 -18.815 13.539 1.00 54.12 89 PHE A N 1
ATOM 721 C CA . PHE A 1 89 ? -2.673 -18.812 12.078 1.00 54.12 89 PHE A CA 1
ATOM 722 C C . PHE A 1 89 ? -3.474 -17.639 11.495 1.00 54.12 89 PHE A C 1
ATOM 724 O O . PHE A 1 89 ? -3.474 -17.477 10.277 1.00 54.12 89 PHE A O 1
ATOM 731 N N . ASN A 1 90 ? -4.106 -16.808 12.330 1.00 63.81 90 ASN A N 1
ATOM 732 C CA . ASN A 1 90 ? -4.847 -15.632 11.878 1.00 63.81 90 ASN A CA 1
ATOM 733 C C . ASN A 1 90 ? -3.881 -14.454 11.743 1.00 63.81 90 ASN A C 1
ATOM 735 O O . ASN A 1 90 ? -3.755 -13.628 12.646 1.00 63.81 90 ASN A O 1
ATOM 739 N N . THR A 1 91 ? -3.125 -14.431 10.644 1.00 83.50 91 THR A N 1
ATOM 740 C CA . THR A 1 91 ? -2.115 -13.396 10.415 1.00 83.50 91 THR A CA 1
ATOM 741 C C . THR A 1 91 ? -2.526 -12.409 9.337 1.00 83.50 91 THR A C 1
ATOM 743 O O . THR A 1 91 ? -3.150 -12.756 8.332 1.00 83.50 91 THR A O 1
ATOM 746 N N . ILE A 1 92 ? -2.109 -11.168 9.553 1.00 91.50 92 ILE A N 1
ATOM 747 C CA . ILE A 1 92 ? -2.033 -10.129 8.542 1.00 91.50 92 ILE A CA 1
ATOM 748 C C . ILE A 1 92 ? -0.632 -10.206 7.931 1.00 91.50 92 ILE A C 1
ATOM 750 O O . ILE A 1 92 ? 0.374 -9.995 8.614 1.00 91.50 92 ILE A O 1
ATOM 754 N N . ASP A 1 93 ? -0.560 -10.520 6.644 1.00 94.12 93 ASP A N 1
ATOM 755 C CA . ASP A 1 93 ? 0.689 -10.694 5.906 1.00 94.12 93 ASP A CA 1
ATOM 756 C C . ASP A 1 93 ? 0.919 -9.509 4.966 1.00 94.12 93 ASP A C 1
ATOM 758 O O . ASP A 1 93 ? 0.061 -9.195 4.140 1.00 94.12 93 ASP A O 1
ATOM 762 N N . ILE A 1 94 ? 2.118 -8.920 5.008 1.00 95.88 94 ILE A N 1
ATOM 763 C CA . ILE A 1 94 ? 2.554 -7.906 4.036 1.00 95.88 94 ILE A CA 1
ATOM 764 C C . ILE A 1 94 ? 3.618 -8.505 3.131 1.00 95.88 94 ILE A C 1
ATOM 766 O O . ILE A 1 94 ? 4.631 -9.035 3.601 1.00 95.88 94 ILE A O 1
ATOM 770 N N . ARG A 1 95 ? 3.411 -8.405 1.819 1.00 95.88 95 ARG A N 1
ATOM 771 C CA . ARG A 1 95 ? 4.336 -8.917 0.805 1.00 95.88 95 ARG A CA 1
ATOM 772 C C . ARG A 1 95 ? 4.633 -7.845 -0.230 1.00 95.88 95 ARG A C 1
ATOM 774 O O . ARG A 1 95 ? 3.718 -7.191 -0.715 1.00 95.88 95 ARG A O 1
ATOM 781 N N . ILE A 1 96 ? 5.899 -7.714 -0.604 1.00 94.94 96 ILE A N 1
ATOM 782 C CA . ILE A 1 96 ? 6.354 -6.815 -1.668 1.00 94.94 96 ILE A CA 1
ATOM 783 C C . ILE A 1 96 ? 6.979 -7.646 -2.784 1.00 94.94 96 ILE A C 1
ATOM 785 O O . ILE A 1 96 ? 7.735 -8.586 -2.522 1.00 94.94 96 ILE A O 1
ATOM 789 N N . CYS A 1 97 ? 6.655 -7.310 -4.024 1.00 90.75 97 CYS A N 1
ATOM 790 C CA . CYS A 1 97 ? 7.236 -7.895 -5.215 1.00 90.75 97 CYS A CA 1
ATOM 791 C C . CYS A 1 97 ? 8.357 -7.001 -5.738 1.00 90.75 97 CYS A C 1
ATOM 793 O O . CYS A 1 97 ? 8.150 -5.820 -5.997 1.00 90.75 97 CYS A O 1
ATOM 795 N N . SER A 1 98 ? 9.528 -7.587 -5.961 1.00 86.31 98 SER A N 1
ATOM 796 C CA . SER A 1 98 ? 10.612 -6.952 -6.716 1.00 86.31 98 SER A CA 1
ATOM 797 C C . SER A 1 98 ? 10.737 -7.584 -8.096 1.00 86.31 98 SER A C 1
ATOM 799 O O . SER A 1 98 ? 10.385 -8.754 -8.287 1.00 86.31 98 SER A O 1
ATOM 801 N N . VAL A 1 99 ? 11.253 -6.818 -9.055 1.00 81.88 99 VAL A N 1
ATOM 802 C CA . VAL A 1 99 ? 11.549 -7.328 -10.397 1.00 81.88 99 VAL A CA 1
ATOM 803 C C . VAL A 1 99 ? 13.029 -7.630 -10.506 1.00 81.88 99 VAL A C 1
ATOM 805 O O . VAL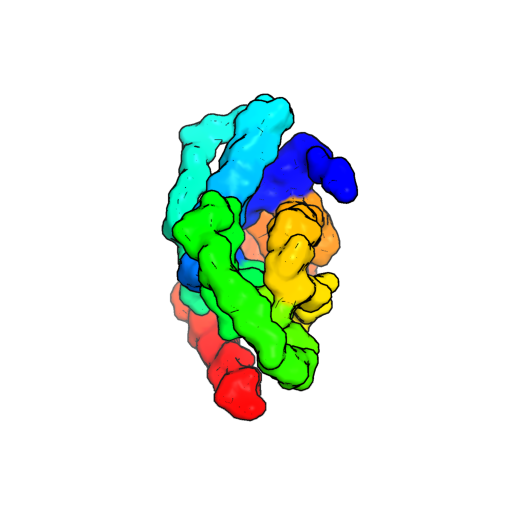 A 1 99 ? 13.882 -6.759 -10.389 1.00 81.88 99 VAL A O 1
ATOM 808 N N . VAL A 1 100 ? 13.349 -8.894 -10.735 1.00 79.88 100 VAL A N 1
ATOM 809 C CA . VAL A 1 100 ? 14.713 -9.368 -10.929 1.00 79.88 100 VAL A CA 1
ATOM 810 C C . VAL A 1 100 ? 14.885 -9.729 -12.392 1.00 79.88 100 VAL A C 1
ATOM 812 O O . VAL A 1 100 ? 14.151 -10.541 -12.940 1.00 79.88 100 VAL A O 1
ATOM 815 N N . GLY A 1 101 ? 15.880 -9.141 -13.032 1.00 64.62 101 GLY A N 1
ATOM 816 C CA . GLY A 1 101 ? 16.183 -9.380 -14.433 1.00 64.62 101 GLY A CA 1
ATOM 817 C C . GLY A 1 101 ? 17.501 -8.721 -14.791 1.00 64.62 101 GLY A C 1
ATOM 818 O O . GLY A 1 101 ? 18.033 -7.941 -14.007 1.00 64.62 101 GLY A O 1
ATOM 819 N N . THR A 1 102 ? 18.028 -9.080 -15.952 1.00 56.19 102 THR A N 1
ATOM 820 C CA . THR A 1 102 ? 19.086 -8.346 -16.651 1.00 56.19 102 THR A CA 1
ATOM 821 C C . THR A 1 102 ? 18.563 -8.027 -18.047 1.00 56.19 102 THR A C 1
ATOM 823 O O . THR A 1 102 ? 17.646 -8.706 -18.512 1.00 56.19 102 THR A O 1
ATOM 826 N N . HIS A 1 103 ? 19.168 -7.075 -18.760 1.00 58.69 103 HIS A N 1
ATOM 827 C CA . HIS A 1 103 ? 18.761 -6.685 -20.123 1.00 58.69 103 HIS A CA 1
ATOM 828 C C . HIS A 1 103 ? 18.692 -7.843 -21.148 1.00 58.69 103 HIS A C 1
ATOM 830 O O . HIS A 1 103 ? 18.183 -7.665 -22.249 1.00 58.69 103 HIS A O 1
ATOM 836 N N . LEU A 1 104 ? 19.228 -9.021 -20.813 1.00 57.81 104 LEU A N 1
ATOM 837 C CA . LEU A 1 104 ? 19.310 -10.200 -21.678 1.00 57.81 104 LEU A CA 1
ATOM 838 C C . LEU A 1 104 ? 18.274 -11.289 -21.339 1.00 57.81 104 LEU A C 1
ATOM 840 O O . LEU A 1 104 ? 18.224 -12.314 -22.017 1.00 57.81 104 LEU A O 1
ATOM 844 N N . SER A 1 105 ? 17.466 -11.106 -20.292 1.00 64.00 105 SER A N 1
ATOM 845 C CA . SER A 1 105 ? 16.543 -12.125 -19.776 1.00 64.00 105 SER A CA 1
ATOM 846 C C . SER A 1 105 ? 15.169 -11.537 -19.473 1.00 64.00 105 SER A C 1
ATOM 848 O O . SER A 1 105 ? 15.080 -10.403 -19.011 1.00 64.00 105 SER A O 1
ATOM 850 N N . LYS A 1 106 ? 14.108 -12.337 -19.639 1.00 68.50 106 LYS A N 1
ATOM 851 C CA . LYS A 1 106 ? 12.749 -11.954 -19.226 1.00 68.50 106 LYS A CA 1
ATOM 852 C C . LYS A 1 106 ? 12.714 -11.539 -17.742 1.00 68.50 106 LYS A C 1
ATOM 854 O O . LYS A 1 106 ? 13.407 -12.173 -16.940 1.00 68.50 106 LYS A O 1
ATOM 859 N N . PRO A 1 107 ? 11.911 -10.525 -17.372 1.00 73.25 107 PRO A N 1
ATOM 860 C CA . PRO A 1 107 ? 11.760 -10.116 -15.981 1.00 73.25 107 PRO A CA 1
ATOM 861 C C . PRO A 1 107 ? 11.168 -11.255 -15.140 1.00 73.25 107 PRO A C 1
ATOM 863 O O . PRO A 1 107 ? 10.250 -11.957 -15.567 1.00 73.25 107 PRO A O 1
ATOM 866 N N . VAL A 1 108 ? 11.707 -11.437 -13.936 1.00 79.88 108 VAL A N 1
ATOM 867 C CA . VAL A 1 108 ? 11.243 -12.408 -12.941 1.00 79.88 108 VAL A CA 1
ATOM 868 C C . VAL A 1 108 ? 10.722 -11.656 -11.726 1.00 79.88 108 VAL A C 1
ATOM 870 O O . VAL A 1 108 ? 11.440 -10.876 -11.106 1.00 79.88 108 VAL A O 1
ATOM 873 N N . TYR A 1 109 ? 9.484 -11.936 -11.347 1.00 83.75 109 TYR A N 1
ATOM 874 C CA . TYR A 1 109 ? 8.813 -11.305 -10.215 1.00 83.75 109 TYR A CA 1
ATOM 875 C C . TYR A 1 109 ? 9.064 -12.118 -8.942 1.00 83.75 109 TYR A C 1
ATOM 877 O O . TYR A 1 109 ? 8.780 -13.317 -8.899 1.00 83.75 109 TYR A O 1
ATOM 885 N N . ARG A 1 110 ? 9.636 -11.492 -7.906 1.00 87.38 110 ARG A N 1
ATOM 886 C CA . ARG A 1 110 ? 9.955 -12.153 -6.631 1.00 87.38 110 ARG A CA 1
ATOM 887 C C . ARG A 1 110 ? 9.240 -11.492 -5.466 1.00 87.38 110 ARG A C 1
ATOM 889 O O . ARG A 1 110 ? 9.550 -10.359 -5.101 1.00 87.38 110 ARG A O 1
ATOM 896 N N . TRP A 1 111 ? 8.353 -12.256 -4.839 1.00 9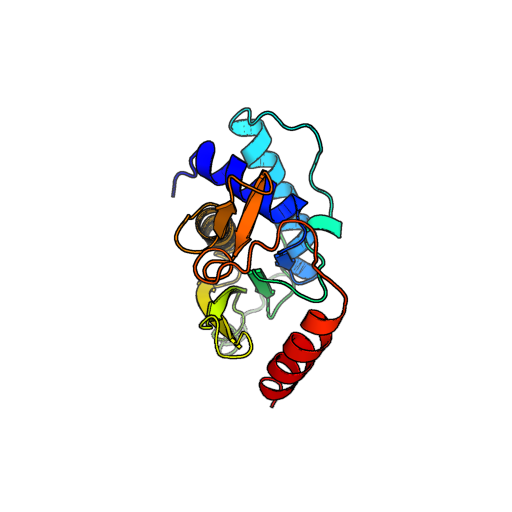2.19 111 TRP A N 1
ATOM 897 C CA . TRP A 1 111 ? 7.646 -11.862 -3.628 1.00 92.19 111 TRP A CA 1
ATOM 898 C C . TRP A 1 111 ? 8.488 -12.112 -2.374 1.00 92.19 111 TRP A C 1
ATOM 900 O O . TRP A 1 111 ? 8.996 -13.212 -2.156 1.00 92.19 111 TRP A O 1
ATOM 910 N N . LYS A 1 112 ? 8.586 -11.097 -1.517 1.00 93.06 112 LYS A N 1
ATOM 911 C CA . LYS A 1 112 ? 9.200 -11.157 -0.186 1.00 93.06 112 LYS A CA 1
ATOM 912 C C . LYS A 1 112 ? 8.135 -10.814 0.850 1.00 93.06 112 LYS A C 1
ATOM 914 O O . LYS A 1 112 ? 7.446 -9.809 0.709 1.00 93.06 112 LYS A O 1
ATOM 919 N N . THR A 1 113 ? 8.003 -11.636 1.890 1.00 94.62 113 THR A N 1
ATOM 920 C CA . THR A 1 113 ? 7.176 -11.282 3.057 1.00 94.62 113 THR A CA 1
ATOM 921 C C . THR A 1 113 ? 7.956 -10.295 3.916 1.00 94.62 113 THR A C 1
ATOM 923 O O . THR A 1 113 ? 9.077 -10.602 4.322 1.00 94.62 113 THR A O 1
ATOM 926 N N . ILE A 1 114 ? 7.388 -9.114 4.149 1.00 93.69 114 ILE A N 1
ATOM 927 C CA . ILE A 1 114 ? 8.015 -8.040 4.931 1.00 93.69 114 ILE A CA 1
ATOM 928 C C . ILE A 1 114 ? 7.612 -8.125 6.400 1.00 93.69 114 ILE A C 1
ATOM 930 O O . ILE A 1 114 ? 8.422 -7.843 7.278 1.00 93.69 114 ILE A O 1
ATOM 934 N N . GLY A 1 115 ? 6.392 -8.579 6.674 1.00 92.62 115 GLY A N 1
ATOM 935 C CA . GLY A 1 115 ? 5.919 -8.765 8.035 1.00 92.62 115 GLY A CA 1
ATOM 936 C C . GLY A 1 115 ? 4.735 -9.713 8.109 1.00 92.62 115 GLY A C 1
ATOM 937 O O . GLY A 1 115 ? 4.021 -9.913 7.122 1.00 92.62 115 GLY A O 1
ATOM 938 N N . ARG A 1 116 ? 4.578 -10.300 9.296 1.00 93.81 116 ARG A N 1
ATOM 939 C CA . ARG A 1 116 ? 3.411 -11.071 9.715 1.00 93.81 116 ARG A CA 1
ATOM 940 C C . ARG A 1 116 ? 2.979 -10.540 11.067 1.00 93.81 116 ARG A C 1
ATOM 942 O O . ARG A 1 116 ? 3.800 -10.510 11.983 1.00 93.81 116 ARG A O 1
ATOM 949 N N . PHE A 1 117 ? 1.727 -10.139 11.158 1.00 90.69 117 PHE A N 1
ATOM 950 C CA . PHE A 1 117 ? 1.154 -9.479 12.322 1.00 90.69 117 PHE A CA 1
ATOM 951 C C . PHE A 1 117 ? -0.073 -10.252 12.775 1.00 90.69 117 PHE A C 1
ATOM 953 O O . PHE A 1 117 ? -0.732 -10.906 11.965 1.00 90.69 117 PHE A O 1
ATOM 960 N N . GLN A 1 118 ? -0.371 -10.206 14.061 1.00 87.88 118 GLN A N 1
ATOM 961 C CA . GLN A 1 118 ? -1.645 -10.678 14.588 1.00 87.88 118 GLN A CA 1
ATOM 962 C C . GLN A 1 118 ? -2.734 -9.629 14.339 1.00 87.88 118 GLN A C 1
ATOM 964 O O . GLN A 1 118 ? -2.441 -8.454 14.135 1.00 87.88 118 GLN A O 1
ATOM 969 N N . GLU A 1 119 ? -4.002 -10.031 14.408 1.00 85.00 119 GLU A N 1
ATOM 970 C CA . GLU A 1 119 ? -5.148 -9.125 14.224 1.00 85.00 119 GLU A CA 1
ATOM 971 C C . GLU A 1 119 ? -5.091 -7.884 15.135 1.00 85.00 119 GLU A C 1
ATOM 973 O O . GLU A 1 119 ? -5.310 -6.763 14.685 1.00 85.00 119 GLU A O 1
ATOM 978 N N . HIS A 1 120 ? -4.720 -8.064 16.406 1.00 84.56 120 HIS A N 1
ATOM 979 C CA . HIS A 1 120 ? -4.609 -6.958 17.364 1.00 84.56 120 HIS A CA 1
ATOM 980 C C . HIS A 1 120 ? -3.447 -5.991 17.068 1.00 84.56 120 HIS A C 1
ATOM 982 O O . HIS A 1 120 ? -3.388 -4.926 17.675 1.00 84.56 120 HIS A O 1
ATOM 988 N N . GLU A 1 121 ? -2.546 -6.349 16.149 1.00 88.69 121 GLU A N 1
ATOM 989 C CA . GLU A 1 121 ? -1.409 -5.541 15.690 1.00 88.69 121 GLU A CA 1
ATOM 990 C C . GLU A 1 121 ? -1.715 -4.854 14.341 1.00 88.69 121 GLU A C 1
ATOM 992 O O . GLU A 1 121 ? -0.813 -4.521 13.568 1.00 88.69 121 GLU A O 1
ATOM 997 N N . ILE A 1 122 ? -2.996 -4.678 13.994 1.00 90.38 122 ILE A N 1
ATOM 998 C CA . ILE A 1 122 ? -3.410 -4.108 12.704 1.00 90.38 122 ILE A CA 1
ATOM 999 C C . ILE A 1 122 ? -2.805 -2.722 12.444 1.00 90.38 122 ILE A C 1
ATOM 1001 O O . ILE A 1 122 ? -2.415 -2.423 11.315 1.00 90.38 122 ILE A O 1
ATOM 1005 N N . LEU A 1 123 ? -2.674 -1.875 13.467 1.00 91.56 123 LEU A N 1
ATOM 1006 C CA . LEU A 1 123 ? -2.090 -0.542 13.303 1.00 91.56 123 LEU A CA 1
ATOM 1007 C C . LEU A 1 123 ? -0.590 -0.631 13.009 1.00 91.56 123 LEU A C 1
ATOM 1009 O O . LEU A 1 123 ? -0.074 0.088 12.152 1.00 91.56 123 LEU A O 1
ATOM 1013 N N . GLU A 1 124 ? 0.122 -1.533 13.677 1.00 92.75 124 GLU A N 1
ATOM 1014 C CA . GLU A 1 124 ? 1.523 -1.847 13.412 1.00 92.75 124 GLU A CA 1
ATOM 1015 C C . GLU A 1 124 ? 1.703 -2.396 11.995 1.00 92.75 124 GLU A C 1
ATOM 1017 O O . GLU A 1 124 ? 2.633 -1.982 11.297 1.00 92.75 124 GLU A O 1
ATOM 1022 N N . ALA A 1 125 ? 0.788 -3.254 11.541 1.00 94.12 125 ALA A N 1
ATOM 1023 C CA . ALA A 1 125 ? 0.783 -3.777 10.182 1.00 94.12 125 ALA A CA 1
ATOM 1024 C C . ALA A 1 125 ? 0.594 -2.650 9.152 1.00 94.12 125 ALA A C 1
ATOM 1026 O O . ALA A 1 125 ? 1.381 -2.535 8.212 1.00 94.12 125 ALA A O 1
ATOM 1027 N N . ILE A 1 126 ? -0.378 -1.752 9.349 1.00 95.50 126 ILE A N 1
ATOM 1028 C CA . ILE A 1 126 ? -0.578 -0.599 8.454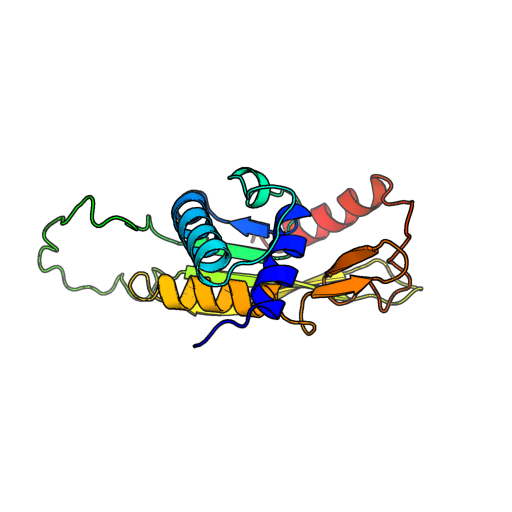 1.00 95.50 126 ILE A CA 1
ATOM 1029 C C . ILE A 1 126 ? 0.661 0.301 8.435 1.00 95.50 126 ILE A C 1
ATOM 1031 O O . ILE A 1 126 ? 1.116 0.712 7.368 1.00 95.50 126 ILE A O 1
ATOM 1035 N N . ASN A 1 127 ? 1.263 0.562 9.593 1.00 95.75 127 ASN A N 1
ATOM 1036 C CA . ASN A 1 127 ? 2.492 1.347 9.672 1.00 95.75 127 ASN A CA 1
ATOM 1037 C C . ASN A 1 127 ? 3.658 0.675 8.934 1.00 95.75 127 ASN A C 1
ATOM 1039 O O . ASN A 1 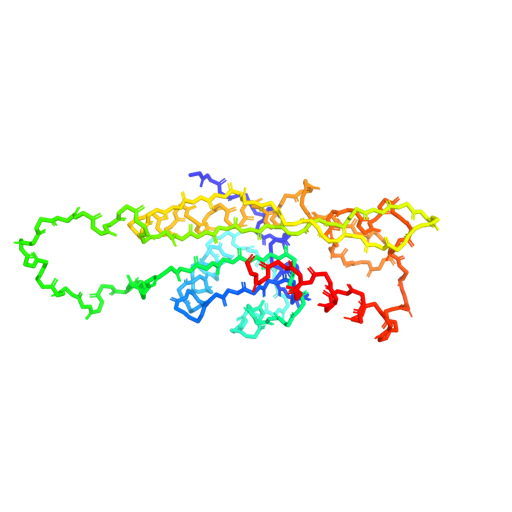127 ? 4.428 1.350 8.250 1.00 95.75 127 ASN A O 1
ATOM 1043 N N . ALA A 1 128 ? 3.779 -0.650 9.027 1.00 95.69 128 ALA A N 1
ATOM 1044 C CA . ALA A 1 128 ? 4.772 -1.408 8.276 1.00 95.69 128 ALA A CA 1
ATOM 1045 C C . ALA A 1 128 ? 4.513 -1.357 6.762 1.00 95.69 128 ALA A C 1
ATOM 1047 O O . ALA A 1 128 ? 5.471 -1.257 5.990 1.00 95.69 128 ALA A O 1
ATOM 1048 N N . LEU A 1 129 ? 3.246 -1.368 6.329 1.00 96.81 129 LEU A N 1
ATOM 1049 C CA . LEU A 1 129 ? 2.880 -1.152 4.929 1.00 96.81 129 LEU A CA 1
ATOM 1050 C C . LEU A 1 129 ? 3.349 0.233 4.472 1.00 96.81 129 LEU A C 1
ATOM 1052 O O . LEU A 1 129 ? 4.107 0.313 3.511 1.00 96.81 129 LEU A O 1
ATOM 1056 N N . ILE A 1 130 ? 2.982 1.300 5.189 1.00 96.62 130 ILE A N 1
ATOM 1057 C CA . ILE A 1 130 ? 3.370 2.680 4.849 1.00 96.62 130 ILE A CA 1
ATOM 1058 C C . ILE A 1 130 ? 4.894 2.817 4.769 1.00 96.62 130 ILE A C 1
ATOM 1060 O O . ILE A 1 130 ? 5.423 3.349 3.796 1.00 96.62 130 ILE A O 1
ATOM 1064 N N . VAL A 1 131 ? 5.627 2.284 5.748 1.00 96.12 131 VAL A N 1
ATOM 1065 C CA . VAL A 1 131 ? 7.097 2.326 5.723 1.00 96.12 131 VAL A CA 1
ATOM 1066 C C . VAL A 1 131 ? 7.676 1.546 4.546 1.00 96.12 131 VAL A C 1
ATOM 1068 O O . VAL A 1 131 ? 8.668 1.984 3.971 1.00 96.12 131 VAL A O 1
ATOM 1071 N N . SER A 1 132 ? 7.061 0.431 4.152 1.00 95.69 132 SER A N 1
ATOM 1072 C CA . SER A 1 132 ? 7.511 -0.347 2.992 1.00 95.69 132 SER A CA 1
ATOM 1073 C C . SER A 1 132 ? 7.249 0.385 1.674 1.00 95.69 132 SER A C 1
ATOM 1075 O O . SER A 1 132 ? 8.120 0.403 0.810 1.00 95.69 132 SER A O 1
ATOM 1077 N N . LEU A 1 133 ? 6.075 1.006 1.517 1.00 95.81 133 LEU A N 1
ATOM 1078 C CA . LEU A 1 133 ? 5.709 1.762 0.312 1.00 95.81 133 LEU A CA 1
ATOM 1079 C C . LEU A 1 133 ? 6.519 3.061 0.185 1.00 95.81 133 LEU A C 1
ATOM 1081 O O . LEU A 1 133 ? 6.912 3.439 -0.913 1.00 95.81 133 LEU A O 1
ATOM 1085 N N . GLY A 1 134 ? 6.806 3.716 1.310 1.00 94.00 134 GLY A N 1
ATOM 1086 C CA . GLY A 1 134 ? 7.623 4.926 1.386 1.00 94.00 134 GLY A CA 1
ATOM 1087 C C . GLY A 1 134 ? 9.133 4.684 1.458 1.00 94.00 134 GLY A C 1
ATOM 1088 O O . GLY A 1 134 ? 9.858 5.595 1.851 1.00 94.00 134 GLY A O 1
ATOM 1089 N N . SER A 1 135 ? 9.612 3.468 1.175 1.00 93.06 135 SER A N 1
ATOM 1090 C CA . SER A 1 135 ? 11.035 3.122 1.233 1.00 93.06 135 SER A CA 1
ATOM 1091 C C . SER A 1 135 ? 11.624 2.935 -0.160 1.00 93.06 135 SER A C 1
ATOM 1093 O O . SER A 1 135 ? 11.165 2.088 -0.931 1.00 93.06 135 SER A O 1
ATOM 1095 N N . ASP A 1 136 ? 12.738 3.625 -0.411 1.00 89.62 136 ASP A N 1
ATOM 1096 C CA . ASP A 1 136 ? 13.553 3.464 -1.619 1.00 89.62 136 ASP A CA 1
ATOM 1097 C C . ASP A 1 136 ? 14.138 2.050 -1.779 1.00 89.62 136 ASP A C 1
ATOM 1099 O O . ASP A 1 136 ? 14.574 1.693 -2.872 1.00 89.62 136 ASP A O 1
ATOM 1103 N N . GLU A 1 137 ? 14.121 1.216 -0.728 1.00 90.12 137 GLU A N 1
ATOM 1104 C CA . GLU A 1 137 ? 14.463 -0.211 -0.835 1.00 90.12 137 GLU A CA 1
ATOM 1105 C C . GLU A 1 137 ? 13.482 -0.958 -1.753 1.00 90.12 137 GLU A C 1
ATOM 1107 O O . GLU A 1 137 ? 13.877 -1.886 -2.465 1.00 90.12 137 GLU A O 1
ATOM 1112 N N . TYR A 1 138 ? 12.207 -0.560 -1.756 1.00 91.50 138 TYR A N 1
ATOM 1113 C CA . TYR A 1 138 ? 11.116 -1.283 -2.415 1.00 91.50 138 TYR A CA 1
ATOM 1114 C C . TYR A 1 138 ? 10.489 -0.518 -3.577 1.00 91.50 138 TYR A C 1
ATOM 1116 O O . TYR A 1 138 ? 10.027 -1.147 -4.531 1.00 91.50 138 TYR A O 1
ATOM 1124 N N . PHE A 1 139 ? 10.477 0.810 -3.502 1.00 91.69 139 PHE A N 1
ATOM 1125 C CA . PHE A 1 139 ? 9.882 1.688 -4.496 1.00 91.69 139 PHE A CA 1
ATOM 1126 C C . PHE A 1 139 ? 10.757 2.919 -4.662 1.00 91.69 139 PHE A C 1
ATOM 1128 O O . PHE A 1 139 ? 10.968 3.639 -3.699 1.00 91.69 139 PHE A O 1
ATOM 1135 N N . SER A 1 140 ? 11.240 3.198 -5.867 1.00 88.50 140 SER A N 1
ATOM 1136 C CA . SER A 1 14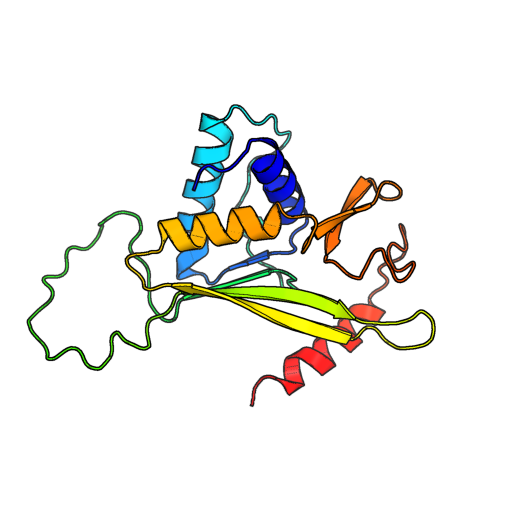0 ? 12.144 4.324 -6.119 1.00 88.50 140 SER A CA 1
ATOM 1137 C C . SER A 1 140 ? 11.583 5.247 -7.197 1.00 88.50 140 SER A C 1
ATOM 1139 O O . SER A 1 140 ? 10.952 4.795 -8.152 1.00 88.50 140 SER A O 1
ATOM 1141 N N . TYR A 1 141 ? 11.836 6.548 -7.077 1.00 85.31 141 TYR A N 1
ATOM 1142 C CA . TYR A 1 141 ? 11.389 7.537 -8.058 1.00 85.31 141 TYR A CA 1
ATOM 1143 C C . TYR A 1 141 ? 12.209 7.485 -9.362 1.00 85.31 141 TYR A C 1
ATOM 1145 O O . TYR A 1 141 ? 13.438 7.580 -9.338 1.00 85.31 141 TYR A O 1
ATOM 1153 N N . CYS A 1 142 ? 11.537 7.381 -10.514 1.00 83.12 142 CYS A N 1
ATOM 1154 C CA . CYS A 1 142 ? 12.139 7.514 -11.843 1.00 83.12 142 CYS A CA 1
ATOM 1155 C C . CYS A 1 142 ? 12.036 8.977 -12.297 1.00 83.12 142 CYS A C 1
ATOM 1157 O O . CYS A 1 142 ? 10.965 9.452 -12.671 1.00 83.12 142 CYS A O 1
ATOM 1159 N N . ALA A 1 143 ? 13.165 9.689 -12.341 1.00 80.31 143 ALA A N 1
ATOM 1160 C CA . ALA A 1 143 ? 13.194 11.083 -12.795 1.00 80.31 143 ALA A CA 1
ATOM 1161 C C . ALA A 1 143 ? 12.776 11.268 -14.268 1.00 80.31 143 ALA A C 1
ATOM 1163 O O . ALA A 1 143 ? 12.423 12.374 -14.660 1.00 80.31 143 ALA A O 1
ATOM 1164 N N . SER A 1 144 ? 12.825 10.205 -15.079 1.00 77.44 144 SER A N 1
ATOM 1165 C CA . SER A 1 144 ? 12.502 10.253 -16.508 1.00 77.44 144 SER A CA 1
ATOM 1166 C C . SER A 1 144 ? 11.003 10.176 -16.802 1.00 77.44 144 SER A C 1
ATOM 1168 O O . SER A 1 144 ? 10.538 10.904 -17.673 1.00 77.44 144 SER A O 1
ATOM 1170 N N . CYS A 1 145 ? 10.243 9.333 -16.091 1.00 75.81 145 CYS A N 1
ATOM 1171 C CA . CYS A 1 145 ? 8.783 9.256 -16.246 1.00 75.81 145 CYS A CA 1
ATOM 1172 C C . CYS A 1 145 ? 8.013 10.022 -15.164 1.00 75.81 145 CYS A C 1
ATOM 1174 O O . CYS A 1 145 ? 6.794 10.088 -15.230 1.00 75.81 145 CYS A O 1
ATOM 1176 N N . HIS A 1 146 ? 8.710 10.619 -14.193 1.00 81.00 146 HIS A N 1
ATOM 1177 C CA . HIS A 1 146 ? 8.120 11.314 -13.049 1.00 81.00 146 HIS A CA 1
ATOM 1178 C C . HIS A 1 146 ? 7.186 10.447 -12.186 1.00 81.00 146 HIS A C 1
ATOM 1180 O O . HIS A 1 146 ? 6.303 10.969 -11.511 1.00 81.00 146 HIS A O 1
ATOM 1186 N N . GLU A 1 147 ? 7.424 9.135 -12.154 1.00 85.25 147 GLU A N 1
ATOM 1187 C CA . GLU A 1 147 ? 6.639 8.165 -11.387 1.00 85.25 147 GLU A CA 1
ATOM 1188 C C . GLU A 1 147 ? 7.520 7.393 -10.403 1.00 85.25 147 GLU A C 1
ATOM 1190 O O . GLU A 1 147 ? 8.745 7.332 -10.531 1.00 85.25 147 GLU A O 1
ATOM 1195 N N . VAL A 1 148 ? 6.880 6.751 -9.432 1.00 88.00 148 VAL A N 1
ATOM 1196 C CA . VAL A 1 148 ? 7.548 5.833 -8.506 1.00 88.00 148 VAL A CA 1
ATOM 1197 C C . VAL A 1 148 ? 7.483 4.432 -9.110 1.00 88.00 148 VAL A C 1
ATOM 1199 O O . VAL A 1 148 ? 6.471 4.054 -9.680 1.00 88.00 148 VAL A O 1
ATOM 1202 N N . LYS A 1 149 ? 8.550 3.638 -9.042 1.00 86.50 149 LYS A N 1
ATOM 1203 C CA . LYS A 1 149 ? 8.573 2.291 -9.629 1.00 86.50 149 LYS A CA 1
ATOM 1204 C C . LYS A 1 149 ? 9.043 1.254 -8.612 1.00 86.50 149 LYS A C 1
ATOM 1206 O O . LYS A 1 149 ? 9.928 1.564 -7.814 1.00 86.50 149 LYS A O 1
ATOM 1211 N N . PRO A 1 150 ? 8.506 0.022 -8.648 1.00 86.56 150 PRO A N 1
ATOM 1212 C CA . PRO A 1 150 ? 9.002 -1.070 -7.819 1.00 86.56 150 PRO A CA 1
ATOM 1213 C C . PRO A 1 150 ? 10.494 -1.329 -8.062 1.00 86.56 150 PRO A C 1
ATOM 1215 O O . PRO A 1 150 ? 10.985 -1.246 -9.195 1.00 86.56 150 PRO A O 1
ATOM 1218 N N . THR A 1 151 ? 11.227 -1.694 -7.015 1.00 82.12 151 THR A N 1
ATOM 1219 C CA . THR A 1 151 ? 12.664 -1.961 -7.105 1.00 82.12 151 THR A CA 1
ATOM 1220 C C . THR A 1 151 ? 12.974 -3.023 -8.156 1.00 82.12 151 THR A C 1
ATOM 1222 O O . THR A 1 151 ? 12.348 -4.087 -8.224 1.00 82.12 151 THR A O 1
ATOM 1225 N N . GLY A 1 152 ? 13.982 -2.719 -8.976 1.00 73.00 152 GLY A N 1
ATOM 1226 C CA . GLY A 1 152 ? 14.430 -3.564 -10.080 1.00 73.00 152 GLY A CA 1
ATOM 1227 C C . GLY A 1 152 ? 13.826 -3.225 -11.447 1.00 73.00 152 GLY A C 1
ATOM 1228 O O . GLY A 1 152 ? 14.376 -3.662 -12.459 1.00 73.00 152 GLY A O 1
ATOM 1229 N N . TYR A 1 153 ? 12.802 -2.363 -11.506 1.00 71.00 153 TYR A N 1
ATOM 1230 C CA . TYR A 1 153 ? 12.386 -1.719 -12.761 1.00 71.00 153 TYR A CA 1
ATOM 1231 C C . TYR A 1 153 ? 13.437 -0.714 -13.263 1.00 71.00 153 TYR A C 1
ATOM 1233 O O . TYR A 1 153 ? 13.797 -0.710 -14.439 1.00 71.00 153 TYR A O 1
ATOM 1241 N N . LEU A 1 154 ? 13.994 0.107 -12.365 1.00 60.50 154 LEU A N 1
ATOM 1242 C CA . LEU A 1 154 ? 14.949 1.162 -12.740 1.00 60.50 154 LEU A CA 1
ATOM 1243 C C . LEU A 1 154 ? 16.325 0.617 -13.143 1.00 60.50 154 LEU A C 1
ATOM 1245 O O . LEU A 1 154 ? 16.934 1.106 -14.087 1.00 60.50 154 LEU A O 1
ATOM 1249 N N . ASN A 1 155 ? 16.789 -0.444 -12.478 1.00 54.12 155 ASN A N 1
ATOM 1250 C CA . ASN A 1 155 ? 18.110 -1.039 -12.724 1.00 54.12 155 ASN A CA 1
ATOM 1251 C C . ASN A 1 155 ? 18.202 -1.808 -14.054 1.00 54.12 155 ASN A C 1
ATOM 1253 O O . ASN A 1 155 ? 19.292 -2.210 -14.449 1.00 54.12 155 ASN A O 1
ATOM 1257 N N . ASN A 1 156 ? 17.077 -2.017 -14.743 1.00 51.75 156 ASN A N 1
ATOM 1258 C CA . ASN A 1 156 ? 17.001 -2.810 -15.969 1.00 51.75 156 ASN A CA 1
ATOM 1259 C C . ASN A 1 156 ? 16.785 -1.987 -17.245 1.00 51.75 156 ASN A C 1
ATOM 1261 O O . ASN A 1 156 ? 16.530 -2.578 -18.293 1.00 51.75 156 ASN A O 1
ATOM 1265 N N . ASN A 1 157 ? 16.880 -0.650 -17.192 1.00 49.28 157 ASN A N 1
ATOM 1266 C CA . ASN A 1 157 ? 16.349 0.237 -18.243 1.00 49.28 157 ASN A CA 1
ATOM 1267 C C . ASN A 1 157 ? 14.870 -0.071 -18.575 1.00 49.28 157 ASN A C 1
ATOM 1269 O O . ASN A 1 157 ? 14.397 0.278 -19.648 1.00 49.28 157 ASN A O 1
ATOM 1273 N N . ALA A 1 158 ? 14.139 -0.717 -17.654 1.00 47.59 158 ALA A N 1
ATOM 1274 C CA . ALA A 1 158 ? 12.726 -1.055 -17.809 1.00 47.59 158 ALA A CA 1
ATOM 1275 C C . ALA A 1 158 ? 11.804 0.095 -17.373 1.00 47.59 158 ALA A C 1
ATOM 1277 O O . ALA A 1 158 ? 10.587 -0.034 -17.445 1.00 47.59 158 ALA A O 1
ATOM 1278 N N . CYS A 1 159 ? 12.363 1.243 -16.960 1.00 51.56 159 CYS A N 1
ATOM 1279 C CA . CYS A 1 159 ? 11.653 2.521 -17.051 1.00 51.56 159 CYS A CA 1
ATOM 1280 C C . CYS A 1 159 ? 11.586 2.889 -18.549 1.00 51.56 159 CYS A C 1
ATOM 1282 O O . CYS A 1 159 ? 12.250 3.815 -19.012 1.00 51.56 159 CYS A O 1
ATOM 1284 N N . ASP A 1 160 ? 10.849 2.094 -19.327 1.00 51.75 160 ASP A N 1
ATOM 1285 C CA . ASP A 1 160 ? 10.542 2.370 -20.723 1.00 51.75 160 ASP A CA 1
ATOM 1286 C C . ASP A 1 160 ? 9.418 3.405 -20.676 1.00 51.75 160 ASP A C 1
ATOM 1288 O O . ASP A 1 160 ? 8.237 3.065 -20.617 1.00 51.75 160 ASP A O 1
ATOM 1292 N N . CYS A 1 161 ? 9.806 4.677 -20.532 1.00 52.00 161 CYS A N 1
ATOM 1293 C CA . CYS A 1 161 ? 8.965 5.828 -20.160 1.00 52.00 161 CYS A CA 1
ATOM 1294 C C . CYS A 1 161 ? 7.862 6.174 -21.197 1.00 52.00 161 CYS A C 1
ATOM 1296 O O . CYS A 1 161 ? 7.466 7.330 -21.321 1.00 52.00 161 CYS A O 1
ATOM 1298 N N . GLY A 1 162 ? 7.383 5.196 -21.966 1.00 41.72 162 GLY A N 1
ATOM 1299 C CA . GLY A 1 162 ? 6.360 5.316 -22.997 1.00 41.72 162 GLY A CA 1
ATOM 1300 C C . GLY A 1 162 ? 5.918 3.998 -23.656 1.00 41.72 162 GLY A C 1
ATOM 1301 O O . GLY A 1 162 ? 5.247 4.073 -24.684 1.00 41.72 162 GLY A O 1
ATOM 1302 N N . SER A 1 163 ? 6.254 2.810 -23.131 1.00 43.31 163 SER A N 1
ATOM 1303 C CA . SER A 1 163 ? 5.900 1.534 -23.791 1.00 43.31 163 SER A CA 1
ATOM 1304 C C . SER A 1 163 ? 5.664 0.353 -22.844 1.00 43.31 163 SER A C 1
ATOM 1306 O O . SER A 1 163 ? 6.202 -0.731 -23.040 1.00 43.31 163 SER A O 1
ATOM 1308 N N . GLU A 1 164 ? 4.743 0.485 -21.888 1.00 43.91 164 GLU A N 1
ATOM 1309 C CA . GLU A 1 164 ? 4.059 -0.703 -21.352 1.00 43.91 164 GLU A CA 1
ATOM 1310 C C . GLU A 1 164 ? 3.019 -1.191 -22.378 1.00 43.91 164 GLU A C 1
ATOM 1312 O O . GLU A 1 164 ? 1.816 -0.950 -22.277 1.00 43.91 164 GLU A O 1
ATOM 1317 N N . THR A 1 165 ? 3.479 -1.852 -23.443 1.00 39.94 165 THR A N 1
ATOM 1318 C CA . THR A 1 165 ? 2.577 -2.636 -24.300 1.00 39.94 165 THR A CA 1
ATOM 1319 C C . THR A 1 165 ? 2.206 -3.945 -23.603 1.00 39.94 165 THR A C 1
ATOM 1321 O O . THR A 1 165 ? 3.063 -4.588 -23.009 1.00 39.94 165 THR A O 1
ATOM 1324 N N . MET A 1 166 ? 0.940 -4.364 -23.736 1.00 38.19 166 MET A N 1
ATOM 1325 C CA . MET A 1 166 ? 0.260 -5.558 -23.180 1.00 38.19 166 MET A CA 1
ATOM 1326 C C . MET A 1 166 ? 1.010 -6.921 -23.167 1.00 38.19 166 MET A C 1
ATOM 1328 O O . MET A 1 166 ? 0.445 -7.916 -22.713 1.00 38.19 166 MET A O 1
ATOM 1332 N N . GLN A 1 167 ? 2.247 -7.022 -23.657 1.00 39.19 167 GLN A N 1
ATOM 1333 C CA . GLN A 1 167 ? 3.054 -8.245 -23.670 1.00 39.19 167 GLN A CA 1
ATOM 1334 C C . GLN A 1 167 ? 3.662 -8.608 -22.301 1.00 39.19 167 GLN A C 1
ATOM 1336 O O . GLN A 1 167 ? 3.827 -9.799 -22.029 1.00 39.19 167 GLN A O 1
ATOM 1341 N N . ASP A 1 168 ? 3.897 -7.646 -21.403 1.00 48.97 168 ASP A N 1
ATOM 1342 C CA . ASP A 1 168 ? 4.462 -7.928 -20.067 1.00 48.97 168 ASP A CA 1
ATOM 1343 C C . ASP A 1 168 ? 3.450 -8.566 -19.097 1.00 48.97 168 ASP A C 1
ATOM 1345 O O . ASP A 1 168 ? 3.811 -9.321 -18.190 1.00 48.97 168 ASP A O 1
ATOM 1349 N N . ILE A 1 169 ? 2.154 -8.383 -19.369 1.00 49.50 169 ILE A N 1
ATOM 1350 C CA . ILE A 1 169 ? 1.042 -9.000 -18.631 1.00 49.50 169 ILE A CA 1
ATOM 1351 C C . ILE A 1 169 ? 1.062 -10.535 -18.765 1.00 49.50 169 ILE A C 1
ATOM 1353 O O . ILE A 1 169 ? 0.736 -11.251 -17.815 1.00 49.50 169 ILE A O 1
ATOM 1357 N N . ALA A 1 170 ? 1.474 -11.067 -19.922 1.00 44.94 170 ALA A N 1
ATOM 1358 C CA . ALA A 1 170 ? 1.531 -12.512 -20.155 1.00 44.94 170 ALA A CA 1
ATOM 1359 C C . ALA A 1 170 ? 2.638 -13.187 -19.322 1.00 44.94 170 ALA A C 1
ATOM 1361 O O . ALA A 1 170 ? 2.402 -14.229 -18.714 1.00 44.94 170 ALA A O 1
ATOM 1362 N N . GLY A 1 171 ? 3.813 -12.554 -19.211 1.00 50.47 171 GLY A N 1
ATOM 1363 C CA . GLY A 1 171 ? 4.917 -13.055 -18.382 1.00 50.47 171 GLY A CA 1
ATOM 1364 C C . GLY A 1 171 ? 4.638 -12.985 -16.875 1.00 50.47 171 GLY A C 1
ATOM 1365 O O . GLY A 1 171 ? 5.100 -13.844 -16.120 1.00 50.47 171 GLY A O 1
ATOM 1366 N N . PHE A 1 172 ? 3.852 -12.001 -16.425 1.00 50.44 172 PHE A N 1
ATOM 1367 C CA . PHE A 1 172 ? 3.403 -11.921 -15.031 1.00 50.44 172 PHE A CA 1
ATOM 1368 C C . PHE A 1 172 ? 2.358 -12.996 -14.690 1.00 50.44 172 PHE A C 1
ATOM 1370 O O . PHE A 1 172 ? 2.414 -13.571 -13.598 1.00 50.44 172 PHE A O 1
ATOM 1377 N N . LYS A 1 173 ? 1.425 -13.305 -15.607 1.00 49.47 173 LYS A N 1
ATOM 1378 C CA . LYS A 1 173 ? 0.427 -14.376 -15.412 1.00 49.47 173 LYS A CA 1
ATOM 1379 C C . LYS A 1 173 ? 1.076 -15.748 -15.246 1.00 49.47 173 LYS A C 1
ATOM 1381 O O . LYS A 1 173 ? 0.729 -16.460 -14.304 1.00 49.47 173 LYS A O 1
ATOM 1386 N N . ASP A 1 174 ? 2.044 -16.085 -16.096 1.00 51.56 174 ASP A N 1
ATOM 1387 C CA . ASP A 1 174 ? 2.712 -17.392 -16.056 1.00 51.56 174 ASP A CA 1
ATOM 1388 C C . ASP A 1 174 ? 3.473 -17.620 -14.735 1.00 51.56 174 ASP A C 1
ATOM 1390 O O . ASP A 1 174 ? 3.436 -18.717 -14.179 1.00 51.56 174 ASP A O 1
ATOM 1394 N N . ASN A 1 175 ? 4.095 -16.573 -14.180 1.00 50.91 175 ASN A N 1
ATOM 1395 C CA . ASN A 1 175 ? 4.839 -16.658 -12.916 1.00 50.91 175 ASN A CA 1
ATOM 1396 C C . ASN A 1 175 ? 3.951 -16.610 -11.658 1.00 50.91 175 ASN A C 1
ATOM 1398 O O . ASN A 1 175 ? 4.357 -17.116 -10.615 1.00 50.91 175 ASN A O 1
ATOM 1402 N N . ASN A 1 176 ? 2.756 -16.009 -11.715 1.00 48.28 176 ASN A N 1
ATOM 1403 C CA . ASN A 1 176 ? 1.839 -15.990 -10.564 1.00 48.28 176 ASN A CA 1
ATOM 1404 C C . ASN A 1 176 ? 0.945 -17.234 -10.490 1.00 48.28 176 ASN A C 1
ATOM 1406 O O . ASN A 1 176 ? 0.528 -17.611 -9.397 1.00 48.28 176 ASN A O 1
ATOM 1410 N N . LEU A 1 177 ? 0.695 -17.911 -11.614 1.00 44.25 177 LEU A N 1
ATOM 1411 C CA . LEU A 1 177 ? -0.012 -19.196 -11.627 1.00 44.25 177 LEU A CA 1
ATOM 1412 C C . LEU A 1 177 ? 0.855 -20.355 -11.107 1.00 44.25 177 LEU A C 1
ATOM 1414 O O . LEU A 1 177 ? 0.314 -21.328 -10.588 1.00 44.25 177 LEU A O 1
ATOM 1418 N N . SER A 1 178 ? 2.188 -20.257 -11.179 1.00 38.59 178 SER A N 1
ATOM 1419 C CA . SER A 1 178 ? 3.089 -21.320 -10.706 1.00 38.59 178 SER A CA 1
ATOM 1420 C C . SER A 1 178 ? 3.328 -21.338 -9.190 1.00 38.59 178 SER A C 1
ATOM 1422 O O . SER A 1 178 ? 4.000 -22.241 -8.706 1.00 38.59 178 SER A O 1
ATOM 1424 N N . VAL A 1 179 ? 2.826 -20.349 -8.439 1.00 40.91 179 VAL A N 1
ATOM 1425 C CA . VAL A 1 179 ? 2.986 -20.247 -6.968 1.00 40.91 179 VAL A CA 1
ATOM 1426 C C . VAL A 1 179 ? 1.666 -20.549 -6.233 1.00 40.91 179 VAL A C 1
ATOM 1428 O O . VAL A 1 179 ? 1.587 -20.454 -5.013 1.00 40.91 179 VAL A O 1
ATOM 1431 N N . ALA A 1 180 ? 0.623 -20.939 -6.972 1.00 35.94 180 ALA A N 1
ATOM 1432 C CA . ALA A 1 180 ? -0.689 -21.311 -6.444 1.00 35.94 180 ALA A CA 1
ATOM 1433 C C . ALA A 1 180 ? -0.885 -22.840 -6.344 1.00 35.94 180 ALA A C 1
ATOM 1435 O O . ALA A 1 180 ? -1.959 -23.331 -6.686 1.00 35.94 180 ALA A O 1
ATOM 1436 N N . TYR A 1 181 ? 0.142 -23.577 -5.898 1.00 33.56 181 TYR A N 1
ATOM 1437 C CA . TYR A 1 181 ? 0.049 -24.982 -5.467 1.00 33.56 181 TYR A CA 1
ATOM 1438 C C . TYR A 1 181 ? 1.008 -25.270 -4.312 1.00 33.56 181 TYR A C 1
ATOM 1440 O O . TYR A 1 181 ? 2.197 -24.895 -4.431 1.00 33.56 181 TYR A O 1
#

Foldseek 3Di:
DDDDLLLLQLLVQLLVVLQAAEDPLCLVLLLVVSQVVCVVNVRDDPDGGDSSSRHDPQHQKYKYWPDRADNPPPDPPPPPDDPCPPQVPGWTWIKGWAWDDALVDQTDIDIDTQDIHGSVCSVVVSVSVSNQSSDPVAWDADPVLRGIHGHPCVVHVVCPSPDPDPPSVVVSVVNVVVVPD

Secondary structure (DSSP, 8-state):
-PPPHHHHHHHHHHHHTT-EEE-HHHHHHHHHHHHHHHHHTT---SS---GGGG--SS-SEEEEESS---SS------------SSGGG-EEEEEEEEEE--TTS--EEEEEEEEEEEGGGHHHHHHHHHHHHT-TTTEEEETTTTEEEETTSGGGT---TT---TTHHHHHHHHHHTT--